Protein AF-A0AAN8FRF1-F1 (afdb_monomer_lite)

Organism: Trichostrongylus colubriformis (NCBI:txid6319)

Structure (mmCIF, N/CA/C/O backbone):
data_AF-A0AAN8FRF1-F1
#
_entry.id   AF-A0AAN8FRF1-F1
#
loop_
_atom_site.group_PDB
_atom_site.id
_atom_site.type_symbol
_atom_site.label_atom_id
_atom_site.label_alt_id
_atom_site.label_comp_id
_atom_site.label_asym_id
_atom_site.label_entity_id
_atom_site.label_seq_id
_atom_site.pdbx_PDB_ins_code
_atom_site.Cartn_x
_atom_site.Cartn_y
_atom_site.Cartn_z
_atom_site.occupancy
_atom_site.B_iso_or_equiv
_atom_site.auth_seq_id
_atom_site.auth_comp_id
_atom_site.auth_asym_id
_atom_site.auth_atom_id
_atom_site.pdbx_PDB_model_num
ATOM 1 N N . TYR A 1 1 ? -12.353 2.521 4.419 1.00 94.25 1 TYR A N 1
ATOM 2 C CA . TYR A 1 1 ? -10.973 3.051 4.493 1.00 94.25 1 TYR A CA 1
ATOM 3 C C . TYR A 1 1 ? -10.543 3.483 3.109 1.00 94.25 1 TYR A C 1
ATOM 5 O O . TYR A 1 1 ? -11.070 2.956 2.140 1.00 94.25 1 TYR A O 1
ATOM 13 N N . ASN A 1 2 ? -9.587 4.395 2.995 1.00 95.25 2 ASN A N 1
ATOM 14 C CA . ASN A 1 2 ? -8.923 4.677 1.727 1.00 95.25 2 ASN A CA 1
ATOM 15 C C . ASN A 1 2 ? -7.442 4.322 1.843 1.00 95.25 2 ASN A C 1
ATOM 17 O O . ASN A 1 2 ? -6.817 4.594 2.865 1.00 95.25 2 ASN A O 1
ATOM 21 N N . ILE A 1 3 ? -6.867 3.749 0.795 1.00 95.69 3 ILE A N 1
ATOM 22 C CA . ILE A 1 3 ? -5.431 3.499 0.707 1.00 95.69 3 ILE A CA 1
ATOM 23 C C . ILE A 1 3 ? -4.841 4.321 -0.430 1.00 95.69 3 ILE A C 1
ATOM 25 O O . ILE A 1 3 ? -5.403 4.386 -1.519 1.00 95.69 3 ILE A O 1
ATOM 29 N N . SER A 1 4 ? -3.719 4.976 -0.157 1.00 96.12 4 SER A N 1
ATOM 30 C CA . SER A 1 4 ? -2.951 5.766 -1.113 1.00 96.12 4 SER A CA 1
ATOM 31 C C . SER A 1 4 ? -1.556 5.168 -1.227 1.00 96.12 4 SER A C 1
ATOM 33 O O . SER A 1 4 ? -0.846 5.077 -0.228 1.00 96.12 4 SER A O 1
ATOM 35 N N . LEU A 1 5 ? -1.165 4.815 -2.447 1.00 95.88 5 LEU A N 1
ATOM 36 C CA . LEU A 1 5 ? 0.117 4.206 -2.789 1.00 95.88 5 LEU A CA 1
ATOM 37 C C . LEU A 1 5 ? 0.880 5.183 -3.675 1.00 95.88 5 LEU A C 1
ATOM 39 O O . LEU A 1 5 ? 0.439 5.460 -4.792 1.00 95.88 5 LEU A O 1
ATOM 43 N N . ALA A 1 6 ? 1.983 5.732 -3.175 1.00 96.25 6 ALA A N 1
ATOM 44 C CA . ALA A 1 6 ? 2.858 6.606 -3.948 1.00 96.25 6 ALA A CA 1
ATOM 45 C C . ALA A 1 6 ? 4.131 5.844 -4.317 1.00 96.25 6 ALA A C 1
ATOM 47 O O . ALA A 1 6 ? 4.943 5.517 -3.453 1.00 96.25 6 ALA A O 1
ATOM 48 N N . THR A 1 7 ? 4.285 5.528 -5.600 1.00 96.75 7 THR A N 1
ATOM 49 C CA . THR A 1 7 ? 5.429 4.754 -6.081 1.00 96.75 7 THR A CA 1
ATOM 50 C C . THR A 1 7 ? 6.658 5.647 -6.183 1.00 96.75 7 THR A C 1
ATOM 52 O O . THR A 1 7 ? 6.655 6.634 -6.920 1.00 96.75 7 THR A O 1
ATOM 55 N N . THR A 1 8 ? 7.732 5.270 -5.493 1.00 97.31 8 THR A N 1
ATOM 56 C CA . THR A 1 8 ? 9.021 5.978 -5.532 1.00 97.31 8 THR A CA 1
ATOM 57 C C . THR A 1 8 ? 10.025 5.312 -6.465 1.00 97.31 8 THR A C 1
ATOM 59 O O . THR A 1 8 ? 10.894 5.992 -6.992 1.00 97.31 8 THR A O 1
ATOM 62 N N . ALA A 1 9 ? 9.898 4.006 -6.708 1.00 97.19 9 ALA A N 1
ATOM 63 C CA . ALA A 1 9 ? 10.626 3.280 -7.745 1.00 97.19 9 ALA A CA 1
ATOM 64 C C . ALA A 1 9 ? 9.931 1.945 -8.038 1.00 97.19 9 ALA A C 1
ATOM 66 O O . ALA A 1 9 ? 9.257 1.382 -7.175 1.00 97.19 9 ALA A O 1
ATOM 67 N N . SER A 1 10 ? 10.110 1.406 -9.240 1.00 96.19 10 SER A N 1
ATOM 68 C CA . SER A 1 10 ? 9.494 0.136 -9.637 1.00 96.19 10 SER A CA 1
ATOM 69 C C . SER A 1 10 ? 10.238 -0.523 -10.790 1.00 96.19 10 SER A C 1
ATOM 71 O O . SER A 1 10 ? 10.706 0.174 -11.694 1.00 96.19 10 SER A O 1
ATOM 73 N N . THR A 1 11 ? 10.242 -1.853 -10.834 1.00 96.00 11 THR A N 1
ATOM 74 C CA . THR A 1 11 ? 10.698 -2.625 -11.999 1.00 96.00 11 THR A CA 1
ATOM 75 C C . THR A 1 11 ? 9.673 -3.682 -12.411 1.00 96.00 11 THR A C 1
ATOM 77 O O . THR A 1 11 ? 8.967 -4.257 -11.581 1.00 96.00 11 THR A O 1
ATOM 80 N N . GLY A 1 12 ? 9.618 -3.975 -13.713 1.00 92.50 12 GLY A N 1
ATOM 81 C CA . GLY A 1 12 ? 8.739 -4.998 -14.289 1.00 92.50 12 GLY A CA 1
ATOM 82 C C . GLY A 1 12 ? 7.244 -4.670 -14.202 1.00 92.50 12 GLY A C 1
ATOM 83 O O . GLY A 1 12 ? 6.855 -3.530 -13.957 1.00 92.50 12 GLY A O 1
ATOM 84 N N . THR A 1 13 ? 6.407 -5.684 -14.431 1.00 91.38 13 THR A N 1
ATOM 85 C CA . THR A 1 13 ? 4.944 -5.584 -14.332 1.00 91.38 13 THR A CA 1
ATOM 86 C C . THR A 1 13 ? 4.456 -6.504 -13.223 1.00 91.38 13 THR A C 1
ATOM 88 O O . THR A 1 13 ? 4.719 -7.704 -13.241 1.00 91.38 13 THR A O 1
ATOM 91 N N . PHE A 1 14 ? 3.727 -5.948 -12.261 1.00 94.31 14 PHE A N 1
ATOM 92 C CA . PHE A 1 14 ? 3.234 -6.692 -11.108 1.00 94.31 14 PHE A CA 1
ATOM 93 C C . PHE A 1 14 ? 1.874 -6.171 -10.644 1.00 94.31 14 PHE A C 1
ATOM 95 O O . PHE A 1 14 ? 1.422 -5.088 -11.016 1.00 94.31 14 PHE A O 1
ATOM 102 N N . ARG A 1 15 ? 1.228 -6.965 -9.796 1.00 94.12 15 ARG A N 1
ATOM 103 C CA . ARG A 1 15 ? 0.038 -6.609 -9.028 1.00 94.12 15 ARG A CA 1
ATOM 104 C C . ARG A 1 15 ? 0.429 -6.447 -7.570 1.00 94.12 15 ARG A C 1
ATOM 106 O O . ARG A 1 15 ? 1.163 -7.282 -7.047 1.00 94.12 15 ARG A O 1
ATOM 113 N N . ALA A 1 16 ? -0.087 -5.414 -6.915 1.00 94.62 16 ALA A N 1
ATOM 114 C CA . ALA A 1 16 ? 0.052 -5.256 -5.477 1.00 94.62 16 ALA A CA 1
ATOM 115 C C . ALA A 1 16 ? -1.125 -5.933 -4.766 1.00 94.62 16 ALA A C 1
ATOM 117 O O . ALA A 1 16 ? -2.293 -5.727 -5.110 1.00 94.62 16 ALA A O 1
ATOM 118 N N . LEU A 1 17 ? -0.807 -6.749 -3.770 1.00 95.19 17 LEU A N 1
ATOM 119 C CA . LEU A 1 17 ? -1.752 -7.302 -2.819 1.00 95.19 17 LEU A CA 1
ATOM 120 C C . LEU A 1 17 ? -1.487 -6.653 -1.472 1.00 95.19 17 LEU A C 1
ATOM 122 O O . LEU A 1 17 ? -0.334 -6.560 -1.047 1.00 95.19 17 LEU A O 1
ATOM 126 N N . ILE A 1 18 ? -2.549 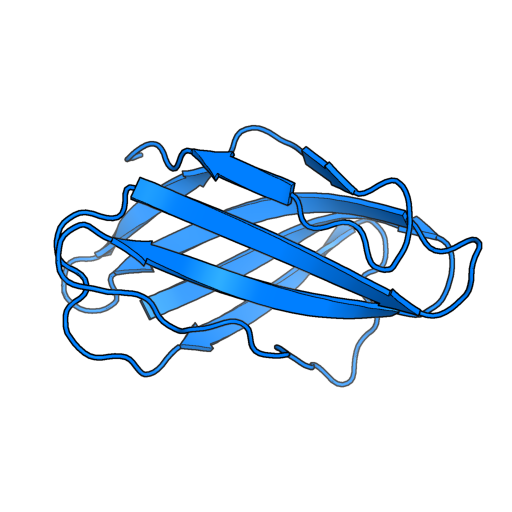-6.184 -0.829 1.00 96.25 18 ILE A N 1
ATOM 127 C CA . ILE A 1 18 ? -2.446 -5.430 0.412 1.00 96.25 18 ILE A CA 1
ATOM 128 C C . ILE A 1 18 ? -3.488 -5.935 1.406 1.00 96.25 18 ILE A C 1
ATOM 130 O O . ILE A 1 18 ? -4.613 -6.267 1.025 1.00 96.25 18 ILE A O 1
ATOM 134 N N . ASN A 1 19 ? -3.097 -5.978 2.675 1.00 97.62 19 ASN A N 1
ATOM 135 C CA . ASN A 1 19 ? -3.964 -6.216 3.818 1.00 97.62 19 ASN A CA 1
ATOM 136 C C . ASN A 1 19 ? -3.752 -5.107 4.859 1.00 97.62 19 ASN A C 1
ATOM 138 O O . ASN A 1 19 ? -2.615 -4.826 5.231 1.00 97.62 19 ASN A O 1
ATOM 142 N N . ILE A 1 20 ? -4.830 -4.487 5.329 1.00 97.94 20 ILE A N 1
ATOM 143 C CA . ILE A 1 20 ? -4.815 -3.515 6.424 1.00 97.94 20 ILE A CA 1
ATOM 144 C C . ILE A 1 20 ? -5.227 -4.250 7.698 1.00 97.94 20 ILE A C 1
ATOM 146 O O . ILE A 1 20 ? -6.273 -4.899 7.718 1.00 97.94 20 ILE A O 1
ATOM 150 N N . ILE A 1 21 ? -4.417 -4.131 8.748 1.00 98.25 21 ILE A N 1
ATOM 151 C CA . ILE A 1 21 ? -4.608 -4.817 10.026 1.00 98.25 21 ILE A CA 1
ATOM 152 C C . ILE A 1 21 ? -4.889 -3.777 11.108 1.00 98.25 21 ILE A C 1
ATOM 154 O O . ILE A 1 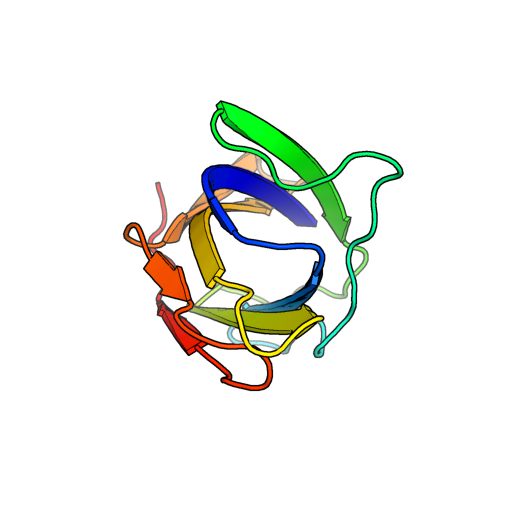21 ? -4.123 -2.824 11.281 1.00 98.25 21 ILE A O 1
ATOM 158 N N . GLY A 1 22 ? -5.966 -3.981 11.859 1.00 97.88 22 GLY A N 1
ATOM 159 C CA . GLY A 1 22 ? -6.270 -3.239 13.075 1.00 97.88 22 GLY A CA 1
ATOM 160 C C . GLY A 1 22 ? -6.542 -4.159 14.264 1.00 97.88 22 GLY A C 1
ATOM 161 O O . GLY A 1 22 ? -6.513 -5.384 14.154 1.00 97.88 22 GLY A O 1
ATOM 162 N N . GLU A 1 23 ? -6.785 -3.558 15.424 1.00 97.69 23 GLU A N 1
ATOM 163 C CA . GLU A 1 23 ? -7.030 -4.266 16.690 1.00 97.69 23 GLU A CA 1
ATOM 164 C C . GLU A 1 23 ? -8.257 -5.189 16.671 1.00 97.69 23 GLU A C 1
AT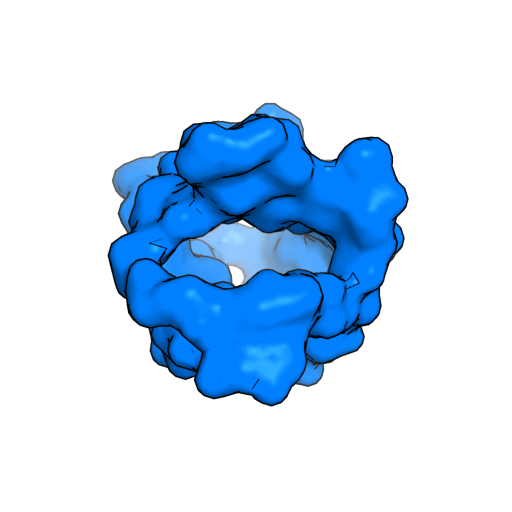OM 166 O O . GLU A 1 23 ? -8.279 -6.192 17.384 1.00 97.69 23 GLU A O 1
ATOM 171 N N . GLU A 1 24 ? -9.272 -4.864 15.868 1.00 97.56 24 GLU A N 1
ATOM 172 C CA . GLU A 1 24 ? -10.550 -5.589 15.821 1.00 97.56 24 GLU A CA 1
ATOM 173 C C . GLU A 1 24 ? -10.692 -6.488 14.579 1.00 97.56 24 GLU A C 1
ATOM 175 O O . GLU A 1 24 ? -11.702 -7.177 14.428 1.00 97.56 24 GLU A O 1
ATOM 180 N N . GLY A 1 25 ? -9.688 -6.528 13.695 1.00 97.12 25 GLY A N 1
ATOM 181 C CA . GLY A 1 25 ? -9.699 -7.393 12.517 1.00 97.12 25 GLY A CA 1
ATOM 182 C C . GLY A 1 25 ? -8.778 -6.933 11.392 1.00 97.12 25 GLY A C 1
ATOM 183 O O . GLY A 1 25 ? -7.950 -6.038 11.554 1.00 97.12 25 GLY A O 1
ATOM 184 N N . ASP A 1 26 ? -8.946 -7.540 10.218 1.00 97.62 26 ASP A N 1
ATOM 185 C CA . ASP A 1 26 ? -8.197 -7.187 9.018 1.00 97.62 26 ASP A CA 1
ATOM 186 C C . ASP A 1 26 ? -9.074 -7.153 7.762 1.00 97.62 26 ASP A C 1
ATOM 188 O O . ASP A 1 26 ? -10.218 -7.615 7.738 1.00 97.62 26 ASP A O 1
ATOM 192 N N . THR A 1 27 ? -8.528 -6.579 6.693 1.00 96.62 27 THR A N 1
ATOM 193 C CA . THR A 1 27 ? -9.177 -6.577 5.377 1.00 96.62 27 THR A CA 1
ATOM 194 C C . THR A 1 27 ? -8.898 -7.844 4.584 1.00 96.62 27 THR A C 1
ATOM 196 O O . THR A 1 27 ? -9.372 -7.956 3.462 1.00 96.62 27 THR A O 1
ATOM 199 N N . SER A 1 28 ? -8.110 -8.778 5.101 1.00 95.69 28 SER A N 1
ATOM 200 C CA . SER A 1 28 ? -7.478 -9.882 4.382 1.00 95.69 28 SER A CA 1
ATOM 201 C C . SER A 1 28 ? -6.653 -9.448 3.157 1.00 95.69 28 SER A C 1
ATOM 203 O O . SER A 1 28 ? -6.795 -8.357 2.604 1.00 95.69 28 SER A O 1
ATOM 205 N N . MET A 1 29 ? -5.761 -10.327 2.702 1.00 95.62 29 MET A N 1
ATOM 206 C CA . MET A 1 29 ? -4.913 -10.061 1.538 1.00 95.62 29 MET A CA 1
ATOM 207 C C . MET A 1 29 ? -5.745 -9.998 0.254 1.00 95.62 29 MET A C 1
ATOM 209 O O . MET A 1 29 ? -6.358 -10.992 -0.139 1.00 95.62 29 MET A O 1
ATOM 213 N N . ARG A 1 30 ? -5.739 -8.851 -0.429 1.00 93.81 30 ARG A N 1
ATOM 214 C CA . ARG A 1 30 ? -6.476 -8.666 -1.687 1.00 93.81 30 ARG A CA 1
ATOM 215 C C . ARG A 1 30 ? -5.736 -7.775 -2.668 1.00 93.81 30 ARG A C 1
ATOM 217 O O . ARG A 1 30 ? -4.935 -6.933 -2.277 1.00 93.81 30 ARG A O 1
ATOM 224 N N . THR A 1 31 ? -6.009 -7.972 -3.952 1.00 91.56 31 THR A N 1
ATOM 225 C CA . THR A 1 31 ? -5.438 -7.154 -5.022 1.00 91.56 31 THR A CA 1
ATOM 226 C C . THR A 1 31 ? -6.196 -5.844 -5.156 1.00 91.56 31 THR A C 1
ATOM 228 O O . THR A 1 31 ? -7.422 -5.846 -5.256 1.00 91.56 31 THR A O 1
ATOM 231 N N . TYR A 1 32 ? -5.454 -4.748 -5.243 1.00 82.19 32 TYR A N 1
ATOM 232 C CA . TYR A 1 32 ? -5.986 -3.454 -5.646 1.00 82.19 32 TYR A CA 1
ATOM 233 C C . TYR A 1 32 ? -5.443 -3.167 -7.036 1.00 82.19 32 TYR A C 1
ATOM 235 O O . TYR A 1 32 ? -4.246 -2.971 -7.198 1.00 82.19 32 TYR A O 1
ATOM 243 N N . ALA A 1 33 ? -6.295 -3.257 -8.053 1.00 75.31 33 ALA A N 1
ATOM 244 C CA . ALA A 1 33 ? -5.887 -3.075 -9.438 1.00 75.31 33 ALA A CA 1
ATOM 245 C C . ALA A 1 33 ? -6.440 -1.757 -9.975 1.00 75.31 33 ALA A C 1
ATOM 247 O O . ALA A 1 33 ? -7.624 -1.462 -9.833 1.00 75.31 33 ALA A O 1
ATOM 248 N N . ASP A 1 34 ? -5.567 -1.003 -10.624 1.00 75.12 34 ASP A N 1
ATOM 249 C CA . ASP A 1 34 ? -5.910 0.092 -11.519 1.00 75.12 34 ASP A CA 1
ATOM 250 C C . ASP A 1 34 ? -5.498 -0.329 -12.943 1.00 75.12 34 ASP A C 1
ATOM 252 O O . ASP A 1 34 ? -4.688 -1.241 -13.124 1.00 75.12 34 ASP A O 1
ATOM 256 N N . ASN A 1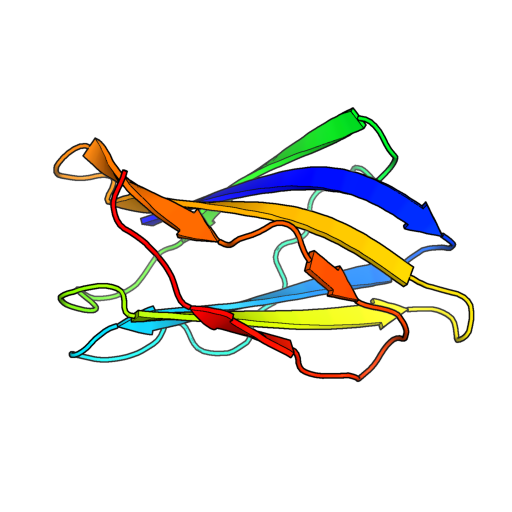 35 ? -6.037 0.325 -13.969 1.00 80.38 35 ASN A N 1
ATOM 257 C CA . ASN A 1 35 ? -5.625 0.121 -15.361 1.00 80.38 35 ASN A CA 1
ATOM 258 C C . ASN A 1 35 ? -4.242 0.726 -15.663 1.00 80.38 35 ASN A C 1
ATOM 260 O O . ASN A 1 35 ? -3.742 0.591 -16.780 1.00 80.38 35 ASN A O 1
ATOM 264 N N . SER A 1 36 ? -3.635 1.400 -14.684 1.00 88.19 36 SER A N 1
ATOM 265 C CA . SER A 1 36 ? -2.332 2.046 -14.798 1.00 88.19 36 SER A CA 1
ATOM 266 C C . SER A 1 36 ? -1.265 1.283 -14.002 1.00 88.19 36 SER A C 1
ATOM 268 O O . SER A 1 36 ? -1.544 0.835 -12.889 1.00 88.19 36 SER A O 1
ATOM 270 N N . PRO A 1 37 ? -0.039 1.140 -14.535 1.00 91.62 37 PRO A N 1
ATOM 271 C CA . PRO A 1 37 ? 1.064 0.493 -13.829 1.00 91.62 37 PRO A CA 1
ATOM 272 C C . PRO A 1 37 ? 1.606 1.361 -12.684 1.00 91.62 37 PRO A C 1
ATOM 274 O O . PRO A 1 37 ? 1.585 2.590 -12.764 1.00 91.62 37 PRO A O 1
ATOM 277 N N . TYR A 1 38 ? 2.189 0.711 -11.674 1.00 94.19 38 TYR A N 1
ATOM 278 C CA . TYR A 1 38 ? 2.902 1.354 -10.565 1.00 94.19 38 TYR A CA 1
ATOM 279 C C . TYR A 1 38 ? 4.274 1.869 -11.007 1.00 94.19 38 TYR A C 1
ATOM 281 O O . TYR A 1 38 ? 5.289 1.301 -10.632 1.00 94.19 38 TYR A O 1
ATOM 289 N N . VAL A 1 39 ? 4.320 2.907 -11.839 1.00 94.94 39 VAL A N 1
ATOM 290 C CA . VAL A 1 39 ? 5.581 3.528 -12.289 1.00 94.94 39 VAL A CA 1
ATOM 291 C C . VAL A 1 39 ? 6.079 4.573 -11.292 1.00 94.94 39 VAL A C 1
ATOM 293 O O . VAL A 1 39 ? 5.285 5.138 -10.543 1.00 94.94 39 VAL A O 1
ATOM 296 N N . GLU A 1 40 ? 7.376 4.872 -11.283 1.00 96.75 40 GLU A N 1
ATOM 297 C CA . GLU A 1 40 ? 7.944 5.953 -10.465 1.00 96.75 40 GLU A CA 1
ATOM 298 C C . GLU A 1 40 ? 7.168 7.275 -10.630 1.00 96.75 40 GLU A C 1
ATOM 300 O O . GLU A 1 40 ? 6.863 7.707 -11.743 1.00 96.75 40 GLU A O 1
ATOM 305 N N . GLY A 1 41 ? 6.805 7.897 -9.504 1.00 95.31 41 GLY A N 1
ATOM 306 C CA . GLY A 1 41 ? 6.016 9.129 -9.451 1.00 95.31 41 GLY A CA 1
ATOM 307 C C . GLY A 1 41 ? 4.501 8.935 -9.585 1.00 95.31 41 GLY A C 1
ATOM 308 O O . GLY A 1 41 ? 3.752 9.898 -9.414 1.00 95.31 41 GLY A O 1
ATOM 309 N N . SER A 1 42 ? 4.025 7.716 -9.863 1.00 95.56 42 SER A N 1
ATOM 310 C CA . SER A 1 42 ? 2.589 7.416 -9.878 1.00 95.56 42 SER A CA 1
ATOM 311 C C . SER A 1 42 ? 1.990 7.425 -8.473 1.00 95.56 42 SER A C 1
ATOM 313 O O . SER A 1 42 ? 2.640 7.087 -7.478 1.00 95.56 42 SER A O 1
ATOM 315 N N . LYS A 1 43 ? 0.706 7.784 -8.405 1.00 96.00 43 LYS A N 1
ATOM 316 C CA . LYS A 1 43 ? -0.100 7.687 -7.193 1.00 96.00 43 LYS A CA 1
ATOM 317 C C . LYS A 1 43 ? -1.405 6.972 -7.505 1.00 96.00 43 LYS A C 1
ATOM 319 O O . LYS A 1 43 ? -2.159 7.428 -8.361 1.00 96.00 43 LYS A O 1
ATOM 324 N N . HIS A 1 44 ? -1.694 5.919 -6.754 1.00 96.31 44 HIS A N 1
ATOM 325 C CA . HIS A 1 44 ? -2.952 5.187 -6.846 1.00 96.31 44 HIS A CA 1
ATOM 326 C C . HIS A 1 44 ? -3.724 5.326 -5.542 1.00 96.31 44 HIS A C 1
ATOM 328 O O . HIS A 1 44 ? -3.137 5.250 -4.463 1.00 96.31 44 HIS A O 1
ATOM 334 N N . ASN A 1 45 ? -5.034 5.539 -5.643 1.00 95.56 45 ASN A N 1
ATOM 335 C CA . ASN A 1 45 ? -5.918 5.616 -4.488 1.00 95.56 45 ASN A CA 1
ATOM 336 C C . ASN A 1 45 ? -7.030 4.589 -4.660 1.00 95.56 45 ASN A C 1
ATOM 338 O O . ASN A 1 45 ? -7.617 4.505 -5.737 1.00 95.56 45 ASN A O 1
ATOM 342 N N . PHE A 1 46 ? -7.317 3.839 -3.605 1.00 94.81 46 PHE A N 1
ATOM 343 C CA . PHE A 1 46 ? -8.358 2.822 -3.612 1.00 94.81 46 PHE A CA 1
ATOM 344 C C . PHE A 1 46 ? -9.249 2.978 -2.391 1.00 94.81 46 PHE A C 1
ATOM 346 O O . PHE A 1 46 ? -8.761 3.216 -1.283 1.00 94.81 46 PHE A O 1
ATOM 353 N N . ASP A 1 47 ? -10.545 2.794 -2.603 1.00 93.56 47 ASP A N 1
ATOM 354 C CA . ASP A 1 47 ? -11.502 2.633 -1.522 1.00 93.56 47 ASP A CA 1
ATOM 355 C C . ASP A 1 47 ? -11.510 1.172 -1.068 1.00 93.56 47 ASP A C 1
ATOM 357 O O . ASP A 1 47 ? -11.439 0.237 -1.871 1.00 93.56 47 ASP A O 1
ATOM 361 N N . VAL A 1 48 ? -11.546 0.983 0.246 1.00 92.75 48 VAL A N 1
ATOM 362 C CA . VAL A 1 48 ? -11.499 -0.319 0.904 1.00 92.75 48 VAL A CA 1
ATOM 363 C C . VAL A 1 48 ? -12.713 -0.448 1.807 1.00 92.75 48 VAL A C 1
ATOM 365 O O . VAL A 1 48 ? -12.778 0.166 2.881 1.00 92.75 48 VAL A O 1
ATOM 368 N N . ASP A 1 49 ? -13.650 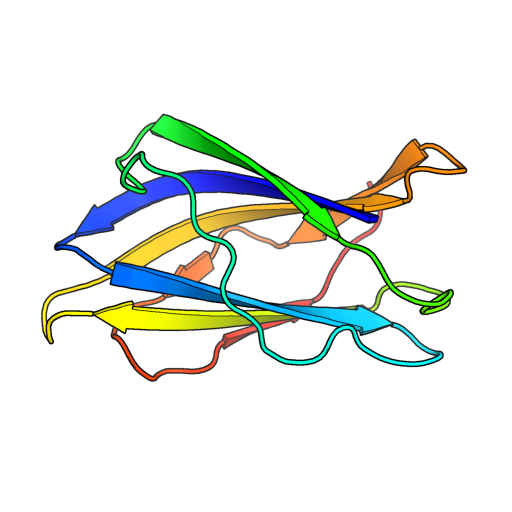-1.280 1.369 1.00 90.62 49 ASP A N 1
ATOM 369 C CA . ASP A 1 49 ? -14.815 -1.667 2.153 1.00 90.62 49 ASP A CA 1
ATOM 370 C C . ASP A 1 49 ? -14.420 -2.740 3.168 1.00 90.62 49 ASP A C 1
ATOM 372 O O . ASP A 1 49 ? -13.992 -3.842 2.814 1.00 90.62 49 ASP A O 1
ATOM 376 N N . ALA A 1 50 ? -14.563 -2.410 4.447 1.00 91.00 50 ALA A N 1
ATOM 377 C CA . ALA A 1 50 ? -14.309 -3.312 5.557 1.00 91.00 50 ALA A CA 1
ATOM 378 C C . ALA A 1 50 ? -15.195 -2.939 6.748 1.00 91.00 50 ALA A C 1
ATOM 380 O O . ALA A 1 50 ? -15.688 -1.813 6.842 1.00 91.00 50 ALA A O 1
ATOM 381 N N . VAL A 1 51 ? -15.377 -3.888 7.666 1.00 91.25 51 VAL A N 1
ATOM 382 C CA . VAL A 1 51 ? -15.909 -3.583 9.001 1.00 91.25 51 VAL A CA 1
ATOM 383 C C . VAL A 1 51 ? -14.953 -2.643 9.744 1.00 91.25 51 VAL A C 1
ATOM 385 O O . VAL A 1 51 ? -13.814 -2.450 9.318 1.00 91.25 51 VAL A O 1
ATOM 388 N N . ASN A 1 52 ? -15.401 -2.059 10.856 1.00 94.75 52 ASN A N 1
ATOM 389 C CA . ASN A 1 52 ? -14.502 -1.302 11.721 1.00 94.75 52 ASN A CA 1
ATOM 390 C C . ASN A 1 52 ? -13.370 -2.221 12.215 1.00 94.75 52 ASN A C 1
ATOM 392 O O . ASN A 1 52 ? -13.635 -3.237 12.849 1.00 94.75 52 ASN A O 1
ATOM 396 N N . LEU A 1 53 ? -12.130 -1.868 11.883 1.00 96.88 53 LEU A N 1
ATOM 397 C CA . LEU A 1 53 ? -10.917 -2.602 12.247 1.00 96.88 53 LEU A CA 1
ATOM 398 C C . LEU A 1 53 ? -10.329 -2.132 13.589 1.00 96.88 53 LEU A C 1
ATOM 400 O O . LEU A 1 53 ? -9.289 -2.635 14.002 1.00 96.88 53 LEU A O 1
ATOM 404 N N . GLY A 1 54 ? -10.951 -1.162 14.266 1.00 95.75 54 GLY A N 1
ATOM 405 C CA . GLY A 1 54 ? -10.393 -0.520 15.455 1.00 95.75 54 GLY A CA 1
ATOM 406 C C . GLY A 1 54 ? -9.174 0.347 15.124 1.00 95.75 54 GLY A C 1
ATOM 407 O O . GLY A 1 54 ? -9.064 0.906 14.026 1.00 95.75 54 GLY A O 1
ATOM 408 N N . THR A 1 55 ? -8.245 0.471 16.076 1.00 95.69 55 THR A N 1
ATOM 409 C CA . THR A 1 55 ? -6.974 1.176 15.856 1.00 95.69 55 THR A CA 1
ATOM 410 C C . THR A 1 55 ? -6.140 0.418 14.827 1.00 95.69 55 THR A C 1
ATOM 412 O O . THR A 1 55 ? -5.869 -0.769 15.006 1.00 95.69 55 THR A O 1
ATOM 415 N N . LEU A 1 56 ? -5.711 1.092 13.757 1.00 97.56 56 LEU A N 1
ATOM 416 C CA . LEU A 1 56 ? -4.861 0.469 12.742 1.00 97.56 56 LEU A CA 1
ATOM 417 C C . LEU A 1 56 ? -3.442 0.246 13.280 1.00 97.56 56 LEU A C 1
ATOM 419 O O . LEU A 1 56 ? -2.862 1.145 13.889 1.00 97.56 56 LEU A O 1
ATOM 423 N N . GLN A 1 57 ? -2.889 -0.942 13.031 1.00 97.94 57 GLN A N 1
ATOM 424 C CA . GLN A 1 57 ? -1.598 -1.384 13.567 1.00 97.94 57 GLN A CA 1
ATOM 425 C C . GLN A 1 57 ? -0.553 -1.584 12.474 1.00 97.94 57 GLN A C 1
ATOM 427 O O . GLN A 1 57 ? 0.566 -1.090 12.593 1.00 97.94 57 GLN A O 1
ATOM 432 N N . ASP A 1 58 ? -0.916 -2.279 11.397 1.00 98.38 58 ASP A N 1
ATOM 433 C CA . ASP A 1 58 ? 0.018 -2.667 10.345 1.00 98.38 58 ASP A CA 1
ATOM 434 C C . ASP A 1 58 ? -0.642 -2.659 8.964 1.00 98.38 58 ASP A C 1
ATOM 436 O O . ASP A 1 58 ? -1.861 -2.775 8.817 1.00 98.38 58 ASP A O 1
ATOM 440 N N . VAL A 1 59 ? 0.200 -2.602 7.937 1.00 97.81 59 VAL A N 1
ATOM 441 C CA . VAL A 1 59 ? -0.145 -3.002 6.575 1.00 97.81 59 VAL A CA 1
ATOM 442 C C . VAL A 1 59 ? 0.773 -4.137 6.157 1.00 97.81 59 VAL A C 1
ATOM 444 O O . VAL A 1 59 ? 1.991 -4.055 6.306 1.00 97.81 59 VAL A O 1
ATOM 447 N N . GLU A 1 60 ? 0.197 -5.189 5.596 1.00 97.69 60 GLU A N 1
ATOM 448 C CA . GLU A 1 60 ? 0.953 -6.206 4.881 1.00 97.69 60 GLU A CA 1
ATOM 449 C C . GLU A 1 60 ? 0.858 -5.969 3.378 1.00 97.69 60 GLU A C 1
ATOM 451 O O . GLU A 1 60 ? -0.221 -5.704 2.849 1.00 97.69 60 GLU A O 1
ATOM 456 N N . VAL A 1 61 ? 1.986 -6.099 2.686 1.00 96.38 61 VAL A N 1
ATOM 457 C CA . VAL A 1 61 ? 2.087 -5.930 1.238 1.00 96.38 61 VAL A CA 1
ATOM 458 C C . VAL A 1 61 ? 2.833 -7.103 0.630 1.00 96.38 61 VAL A C 1
ATOM 460 O O . VAL A 1 61 ? 3.844 -7.564 1.159 1.00 96.38 61 VAL A O 1
ATOM 463 N N . LYS A 1 62 ? 2.345 -7.566 -0.516 1.00 95.81 62 LYS A N 1
ATOM 464 C CA . LYS A 1 62 ? 3.013 -8.529 -1.389 1.00 95.81 62 LYS A CA 1
ATOM 465 C C . LYS A 1 62 ? 2.843 -8.073 -2.832 1.00 95.81 62 LYS A C 1
ATOM 467 O O . LYS A 1 62 ? 1.762 -7.620 -3.199 1.00 95.81 62 LYS A O 1
ATOM 472 N N . ILE A 1 63 ? 3.865 -8.238 -3.665 1.00 95.62 63 ILE A N 1
ATOM 473 C CA . ILE A 1 63 ? 3.714 -8.084 -5.118 1.00 95.62 63 ILE A CA 1
ATOM 474 C C . ILE A 1 63 ? 3.702 -9.452 -5.804 1.00 95.62 63 ILE A C 1
ATOM 476 O O . ILE A 1 63 ? 4.377 -10.383 -5.367 1.00 95.62 63 ILE A O 1
ATOM 480 N N . GLU A 1 64 ? 2.927 -9.583 -6.874 1.00 94.81 64 GLU A N 1
ATOM 481 C CA . GLU A 1 64 ? 2.907 -10.757 -7.753 1.00 94.81 64 GLU A CA 1
ATOM 482 C C . GLU A 1 64 ? 3.159 -10.310 -9.193 1.00 94.81 64 GLU A C 1
ATOM 484 O O . GLU A 1 64 ? 2.426 -9.474 -9.719 1.00 94.81 64 GLU A O 1
ATOM 489 N N . GLY A 1 65 ? 4.198 -10.846 -9.827 1.00 93.12 65 GLY A N 1
ATOM 490 C CA . GLY A 1 65 ? 4.660 -10.432 -11.150 1.00 93.12 65 GLY A CA 1
ATOM 491 C C . GLY A 1 65 ? 5.875 -11.241 -11.595 1.00 93.12 65 GLY A C 1
ATOM 492 O O . GLY A 1 65 ? 6.142 -12.309 -11.040 1.00 93.12 65 GLY A O 1
ATOM 493 N N . ASP A 1 66 ? 6.603 -10.721 -12.579 1.00 92.69 66 ASP A N 1
ATOM 494 C CA . ASP A 1 66 ? 7.820 -11.349 -13.104 1.00 92.69 66 ASP A CA 1
ATOM 495 C C . ASP A 1 66 ? 8.936 -11.396 -12.050 1.00 92.69 66 ASP A C 1
ATOM 497 O O . ASP A 1 66 ? 9.021 -10.512 -11.204 1.00 92.69 66 ASP A O 1
ATOM 501 N N . GLU A 1 67 ? 9.851 -12.370 -12.126 1.00 92.69 67 GLU A N 1
ATOM 502 C CA . GLU A 1 67 ? 10.933 -12.556 -11.135 1.00 92.69 67 GLU A CA 1
ATOM 503 C C . GLU A 1 67 ? 11.785 -11.297 -10.888 1.00 92.69 67 GLU A C 1
ATOM 505 O O . GLU A 1 67 ? 12.305 -11.104 -9.793 1.00 92.69 67 GLU A O 1
ATOM 510 N N . SER A 1 68 ? 11.909 -10.418 -11.888 1.00 93.88 68 SER A N 1
ATOM 511 C CA . SER A 1 68 ? 12.651 -9.155 -11.802 1.00 93.88 68 SER A CA 1
ATOM 512 C C . SER A 1 68 ? 11.830 -7.968 -11.279 1.00 93.88 68 SER A C 1
ATOM 514 O O . SER A 1 68 ? 12.300 -6.826 -11.339 1.00 93.88 68 SER A O 1
ATOM 516 N N . SER A 1 69 ? 10.586 -8.187 -10.848 1.00 96.19 69 SER A N 1
ATOM 517 C CA . SER A 1 69 ? 9.730 -7.121 -10.338 1.00 96.19 69 SER A CA 1
ATOM 518 C C . SER A 1 69 ? 10.083 -6.726 -8.913 1.00 96.19 69 SER A C 1
ATOM 520 O O . SER A 1 69 ? 10.244 -7.561 -8.031 1.00 96.19 69 SER A O 1
ATOM 522 N N . SER A 1 70 ? 10.155 -5.421 -8.692 1.00 96.75 70 SER A N 1
ATOM 523 C CA . SER A 1 70 ? 10.398 -4.817 -7.387 1.00 96.75 70 SER A CA 1
ATOM 524 C C . SER A 1 70 ? 9.596 -3.532 -7.266 1.00 96.75 70 SER A C 1
ATOM 526 O O . SER A 1 70 ? 9.219 -2.928 -8.279 1.00 96.75 70 SER A O 1
ATOM 528 N N . TRP A 1 71 ? 9.321 -3.118 -6.033 1.00 96.81 71 TRP A N 1
ATOM 529 C CA . TRP A 1 71 ? 8.514 -1.933 -5.787 1.00 96.81 71 TRP A CA 1
ATOM 530 C C . TRP A 1 71 ? 8.936 -1.200 -4.521 1.00 96.81 71 TRP A C 1
ATOM 532 O O . TRP A 1 71 ? 8.911 -1.767 -3.431 1.00 96.81 71 TRP A O 1
ATOM 542 N N . SER A 1 72 ? 9.274 0.076 -4.672 1.00 97.06 72 SER A N 1
ATOM 543 C CA . SER A 1 72 ? 9.443 1.012 -3.568 1.00 97.06 72 SER A CA 1
ATOM 544 C C . SER A 1 72 ? 8.239 1.942 -3.503 1.00 97.06 72 SER A C 1
ATOM 546 O O . SER A 1 72 ? 7.860 2.554 -4.509 1.00 97.06 72 SER A O 1
ATOM 548 N N . VAL A 1 73 ? 7.625 2.040 -2.326 1.00 96.31 73 VAL A N 1
ATOM 549 C CA . VAL A 1 73 ? 6.332 2.708 -2.154 1.00 96.31 73 VAL A CA 1
ATOM 550 C C . VAL A 1 73 ? 6.201 3.365 -0.785 1.00 96.31 73 VAL A C 1
ATOM 552 O O . VAL A 1 73 ? 6.640 2.815 0.224 1.00 96.31 73 VAL A O 1
ATOM 555 N N . ASP A 1 74 ? 5.532 4.516 -0.768 1.00 96.19 74 ASP A N 1
ATOM 556 C CA . ASP A 1 74 ? 4.983 5.124 0.441 1.00 96.19 74 ASP A CA 1
ATOM 557 C C . ASP A 1 74 ? 3.488 4.806 0.547 1.00 96.19 74 ASP A C 1
ATOM 559 O O . ASP A 1 74 ? 2.722 5.009 -0.406 1.00 96.19 74 ASP A O 1
ATOM 563 N N . ILE A 1 75 ? 3.064 4.314 1.713 1.00 96.75 75 ILE A N 1
ATOM 564 C CA . ILE A 1 75 ? 1.695 3.848 1.944 1.00 96.75 75 ILE A CA 1
ATOM 565 C C . ILE A 1 75 ? 1.027 4.722 2.998 1.00 96.75 75 ILE A C 1
ATOM 567 O O . ILE A 1 75 ? 1.518 4.863 4.119 1.00 96.75 75 ILE A O 1
ATOM 571 N N . THR A 1 76 ? -0.142 5.249 2.641 1.00 97.56 76 THR A N 1
ATOM 572 C CA . THR A 1 76 ? -1.029 5.966 3.559 1.00 97.56 76 THR A CA 1
ATOM 573 C C . THR A 1 76 ? -2.375 5.260 3.626 1.00 97.56 76 THR A C 1
ATOM 575 O O . THR A 1 76 ? -2.986 5.001 2.588 1.00 97.56 76 THR A O 1
ATOM 578 N N . VAL A 1 77 ? -2.871 5.015 4.837 1.00 97.50 77 VAL A N 1
ATOM 579 C CA . VAL A 1 77 ? -4.217 4.490 5.092 1.00 97.50 77 VAL A CA 1
ATOM 580 C C . VAL A 1 77 ? -5.042 5.550 5.811 1.00 97.50 77 VAL A C 1
ATOM 582 O O . VAL A 1 77 ? -4.653 6.033 6.870 1.00 97.50 77 VAL A O 1
ATOM 585 N N . GLY A 1 78 ? -6.177 5.927 5.234 1.00 96.75 78 GLY A N 1
ATOM 586 C CA . GLY A 1 78 ? -7.126 6.867 5.817 1.00 96.75 78 GLY A CA 1
ATOM 587 C C . GLY A 1 78 ? -8.403 6.189 6.309 1.00 96.75 78 GLY A C 1
ATOM 588 O O . GLY A 1 78 ? -8.919 5.248 5.696 1.00 96.75 78 GLY A O 1
ATOM 589 N N . ILE A 1 79 ? -8.928 6.698 7.420 1.00 95.06 79 ILE A N 1
ATOM 590 C CA . ILE A 1 79 ? -10.262 6.389 7.927 1.00 95.06 79 ILE A CA 1
ATOM 591 C C . ILE A 1 79 ? -11.219 7.442 7.366 1.00 95.06 79 ILE A C 1
ATOM 593 O O . ILE A 1 79 ? -11.175 8.611 7.745 1.00 95.06 79 ILE A O 1
ATOM 597 N N . THR A 1 80 ? -12.087 7.022 6.448 1.00 89.88 80 THR A N 1
ATOM 598 C CA . THR A 1 80 ? -12.968 7.917 5.683 1.00 89.88 80 THR A CA 1
ATOM 599 C C . THR A 1 80 ? -13.920 8.721 6.578 1.00 89.88 80 THR A C 1
ATOM 601 O O . THR A 1 80 ? -14.162 9.894 6.307 1.00 89.88 80 THR A O 1
ATOM 604 N N . ASP A 1 81 ? -14.403 8.126 7.671 1.00 86.81 81 ASP A N 1
ATOM 605 C CA . ASP A 1 81 ? -15.445 8.720 8.519 1.00 86.81 81 ASP A CA 1
ATOM 606 C C . ASP A 1 81 ? -14.949 9.878 9.394 1.00 86.81 81 ASP A C 1
ATOM 608 O O . ASP A 1 81 ? -15.699 10.809 9.681 1.00 86.81 81 ASP A O 1
ATOM 612 N N . ASN A 1 82 ? -13.692 9.824 9.845 1.00 89.38 82 ASN A N 1
ATOM 613 C CA . ASN A 1 82 ? -13.133 10.794 10.793 1.00 89.38 82 ASN A CA 1
ATOM 614 C C . ASN A 1 82 ? -11.897 11.536 10.255 1.00 89.38 82 ASN A C 1
ATOM 616 O O . ASN A 1 82 ? -11.359 12.403 10.942 1.00 89.38 82 ASN A O 1
ATOM 620 N N . GLY A 1 83 ? -11.444 11.206 9.041 1.00 87.88 83 GLY A N 1
ATOM 621 C CA . GLY A 1 83 ? -10.303 11.835 8.378 1.00 87.88 83 GLY A CA 1
ATOM 622 C C . GLY A 1 83 ? -8.932 11.463 8.951 1.00 87.88 83 GLY A C 1
ATOM 623 O O . GLY A 1 83 ? -7.929 12.009 8.493 1.00 87.88 83 GLY A O 1
ATOM 624 N N . MET A 1 84 ? -8.859 10.556 9.929 1.00 94.25 84 MET A N 1
ATOM 625 C CA . MET A 1 84 ? -7.601 10.118 10.533 1.00 94.25 84 MET A CA 1
ATOM 626 C C . MET A 1 84 ? -6.747 9.369 9.511 1.00 94.25 84 MET A C 1
ATOM 628 O O . MET A 1 84 ? -7.262 8.566 8.732 1.00 94.25 84 MET A O 1
ATOM 632 N N . GLN A 1 85 ? -5.439 9.625 9.513 1.00 96.56 85 GLN A N 1
ATOM 633 C CA . GLN A 1 85 ? -4.499 9.005 8.585 1.00 96.56 85 GLN A CA 1
ATOM 634 C C . GLN A 1 85 ? -3.371 8.301 9.325 1.00 96.56 85 GLN A C 1
ATOM 636 O O . GLN A 1 85 ? -2.876 8.768 10.349 1.00 96.56 85 GLN A O 1
ATOM 641 N N . TYR A 1 86 ? -2.944 7.192 8.744 1.00 97.69 86 TYR A N 1
ATOM 642 C CA . TYR A 1 86 ? -1.810 6.401 9.169 1.00 97.69 86 TYR A CA 1
ATOM 643 C C . TYR A 1 86 ? -0.838 6.259 8.007 1.00 97.69 86 TYR A C 1
ATOM 645 O O . TYR A 1 86 ? -1.256 6.159 6.853 1.00 97.69 86 TYR A O 1
ATOM 653 N N . VAL A 1 87 ? 0.454 6.241 8.308 1.00 97.44 87 VAL A N 1
ATOM 654 C CA . VAL A 1 87 ? 1.526 6.121 7.316 1.00 97.44 87 VAL A CA 1
ATOM 655 C C . VAL A 1 87 ? 2.512 5.034 7.716 1.00 97.44 87 VAL A C 1
ATOM 657 O O . VAL A 1 87 ? 2.706 4.778 8.907 1.00 97.44 87 VAL A O 1
ATOM 660 N N . THR A 1 88 ? 3.147 4.410 6.729 1.00 95.56 88 THR A N 1
ATOM 661 C CA . THR A 1 88 ? 4.326 3.562 6.944 1.00 95.56 88 THR A CA 1
ATOM 662 C C . THR A 1 88 ? 5.605 4.391 6.803 1.00 95.56 88 THR A C 1
ATOM 664 O O . THR A 1 88 ? 5.597 5.469 6.207 1.00 95.56 88 THR A O 1
ATOM 667 N N . ASP A 1 89 ? 6.728 3.871 7.303 1.00 93.00 89 ASP A N 1
ATOM 668 C CA . ASP A 1 89 ? 8.032 4.301 6.787 1.00 93.00 89 ASP A CA 1
ATOM 669 C C . ASP A 1 89 ? 8.165 3.846 5.309 1.00 93.00 89 ASP A C 1
ATOM 671 O O . ASP A 1 89 ? 7.515 2.862 4.922 1.00 93.00 89 ASP A O 1
ATOM 675 N N . PRO A 1 90 ? 8.975 4.527 4.475 1.00 88.94 90 PRO A N 1
ATOM 676 C CA . PRO A 1 90 ? 9.215 4.105 3.096 1.00 88.94 90 PRO A CA 1
ATOM 677 C C . PRO A 1 90 ? 9.725 2.663 3.036 1.00 88.94 90 PRO A C 1
ATOM 679 O O . PRO A 1 90 ? 10.643 2.288 3.772 1.00 88.94 90 PRO A O 1
ATOM 682 N N . VAL A 1 91 ? 9.151 1.854 2.147 1.00 92.06 91 VAL A N 1
ATOM 683 C CA . VAL A 1 91 ? 9.476 0.426 2.021 1.00 92.06 91 VAL A CA 1
ATOM 684 C C . VAL A 1 91 ? 9.976 0.096 0.620 1.00 92.06 91 VAL A C 1
ATOM 686 O O . VAL A 1 91 ? 9.500 0.657 -0.363 1.00 92.06 91 VAL A O 1
ATOM 689 N N . ASN A 1 92 ? 10.905 -0.859 0.535 1.00 93.75 92 ASN A N 1
ATOM 690 C CA . ASN A 1 92 ? 11.252 -1.565 -0.695 1.00 93.75 92 ASN A CA 1
ATOM 691 C C . ASN A 1 92 ? 10.805 -3.030 -0.581 1.00 93.75 92 ASN A C 1
ATOM 693 O O . ASN A 1 92 ? 11.178 -3.726 0.366 1.00 93.75 92 ASN A O 1
ATOM 697 N N . ILE A 1 93 ? 10.016 -3.482 -1.550 1.00 94.00 93 ILE A N 1
ATOM 698 C CA . ILE A 1 93 ? 9.587 -4.864 -1.741 1.00 94.00 93 ILE A CA 1
ATOM 699 C C . ILE A 1 93 ? 10.451 -5.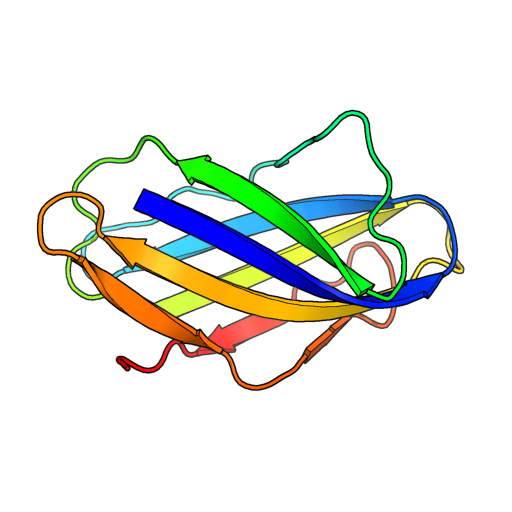440 -2.872 1.00 94.00 93 ILE A C 1
ATOM 701 O O . ILE A 1 93 ? 10.204 -5.140 -4.046 1.00 94.00 93 ILE A O 1
ATOM 705 N N . PRO A 1 94 ? 11.486 -6.235 -2.546 1.00 87.06 94 PRO A N 1
ATOM 706 C CA . PRO A 1 94 ? 12.570 -6.511 -3.485 1.00 87.06 94 PRO A CA 1
ATOM 707 C C . PRO A 1 94 ? 12.245 -7.608 -4.502 1.00 87.06 94 PRO A C 1
ATOM 709 O O . PRO A 1 94 ? 12.939 -7.702 -5.511 1.00 87.06 94 PRO A O 1
ATOM 712 N N . ALA A 1 95 ? 11.245 -8.452 -4.233 1.00 92.56 95 ALA A N 1
ATOM 713 C CA . ALA A 1 95 ? 10.898 -9.575 -5.092 1.00 92.56 95 ALA A CA 1
ATOM 714 C C . ALA A 1 95 ? 9.409 -9.948 -4.982 1.00 92.56 95 ALA A C 1
ATOM 716 O O . ALA A 1 95 ? 8.802 -9.767 -3.917 1.00 92.56 95 ALA A O 1
ATOM 717 N N . PRO A 1 96 ? 8.817 -10.534 -6.038 1.00 95.56 96 PRO A N 1
ATOM 718 C CA . PRO A 1 96 ? 7.469 -11.073 -5.969 1.00 95.56 96 PRO A CA 1
ATOM 719 C C . PRO A 1 96 ? 7.343 -12.233 -4.985 1.00 95.56 96 PRO A C 1
ATOM 721 O O . PRO A 1 96 ? 8.290 -12.969 -4.718 1.00 95.56 96 PRO A O 1
ATOM 724 N N . GLY A 1 97 ? 6.142 -12.409 -4.440 1.00 93.94 97 GLY A N 1
ATOM 725 C CA . GLY A 1 97 ? 5.826 -13.477 -3.492 1.00 93.94 97 GLY A CA 1
ATOM 726 C C . GLY A 1 97 ? 6.259 -13.199 -2.049 1.00 93.94 97 GLY A C 1
ATOM 727 O O . GLY A 1 97 ? 5.719 -13.825 -1.137 1.00 93.94 97 GLY A O 1
ATOM 728 N N . GLN A 1 98 ? 7.161 -12.241 -1.813 1.00 93.62 98 GLN A N 1
ATOM 729 C CA . GLN A 1 98 ? 7.560 -11.851 -0.464 1.00 93.62 98 GLN A CA 1
ATOM 730 C C . GLN A 1 98 ? 6.466 -11.015 0.211 1.00 93.62 98 GLN A C 1
ATOM 732 O O . GLN A 1 98 ? 6.069 -9.965 -0.291 1.00 93.62 98 GLN A O 1
ATOM 737 N N . LEU A 1 99 ? 6.012 -11.478 1.378 1.00 95.19 99 LEU A N 1
ATOM 738 C CA . LEU A 1 99 ? 5.131 -10.723 2.263 1.00 95.19 99 LEU A CA 1
ATOM 739 C C . LEU A 1 99 ? 5.969 -9.798 3.152 1.00 95.19 99 LEU A C 1
ATOM 741 O O . LEU A 1 99 ? 6.866 -10.258 3.860 1.00 95.19 99 LEU A O 1
ATOM 745 N N . VAL A 1 100 ? 5.662 -8.506 3.132 1.00 96.56 100 VAL A N 1
ATOM 746 C CA . VAL A 1 100 ? 6.286 -7.489 3.982 1.00 96.56 100 VAL A CA 1
ATOM 747 C C . VAL A 1 100 ? 5.220 -6.900 4.896 1.00 96.56 100 VAL A C 1
ATOM 749 O O . VAL A 1 100 ? 4.191 -6.446 4.409 1.00 96.56 100 VAL A O 1
ATOM 752 N N . ARG A 1 101 ? 5.462 -6.896 6.211 1.00 96.94 101 ARG A N 1
ATOM 753 C CA . ARG A 1 101 ? 4.587 -6.274 7.215 1.00 96.94 101 ARG A CA 1
ATOM 754 C C . ARG A 1 101 ? 5.210 -4.976 7.710 1.00 96.94 101 ARG A C 1
ATOM 756 O O . ARG A 1 101 ? 6.381 -4.963 8.085 1.00 96.94 101 ARG A O 1
ATOM 763 N N . LEU A 1 102 ? 4.429 -3.903 7.693 1.00 96.44 102 LEU A N 1
ATOM 764 C CA . LEU A 1 102 ? 4.872 -2.546 7.981 1.00 96.44 102 LEU A CA 1
ATOM 765 C C . LEU A 1 102 ? 4.005 -1.938 9.081 1.00 96.44 102 LEU A C 1
ATOM 767 O O . LEU A 1 102 ? 2.789 -1.864 8.896 1.00 96.44 102 LEU A O 1
ATOM 771 N N . PRO A 1 103 ? 4.605 -1.450 10.178 1.00 97.44 103 PRO A N 1
ATOM 772 C CA . PRO A 1 103 ? 3.849 -0.790 11.225 1.00 97.44 103 PRO A CA 1
ATOM 773 C C . PRO A 1 103 ? 3.293 0.542 10.722 1.00 97.44 103 PRO A C 1
ATOM 775 O O . PRO A 1 103 ? 3.986 1.321 10.059 1.00 97.44 103 PRO A O 1
ATOM 778 N N . LEU A 1 104 ? 2.046 0.815 11.085 1.00 97.44 104 LEU A N 1
ATOM 779 C CA . LEU A 1 104 ? 1.371 2.073 10.818 1.00 97.44 104 LEU A CA 1
ATOM 780 C C . LEU A 1 104 ? 1.597 3.058 11.966 1.00 97.44 104 LEU A C 1
ATOM 782 O O . LEU A 1 104 ? 1.492 2.718 13.144 1.00 97.44 104 LEU A O 1
ATOM 786 N N . ARG A 1 105 ? 1.873 4.315 11.619 1.00 96.00 105 ARG A N 1
ATOM 787 C CA . ARG A 1 105 ? 1.959 5.426 12.572 1.00 96.00 105 ARG A CA 1
ATOM 788 C C . ARG A 1 105 ? 0.903 6.461 12.239 1.00 96.00 105 ARG A C 1
ATOM 790 O O . ARG A 1 105 ? 0.796 6.883 11.090 1.00 96.00 105 ARG A O 1
ATOM 797 N N . GLN A 1 106 ? 0.136 6.867 13.244 1.00 92.88 106 GLN A N 1
ATOM 798 C CA . GLN A 1 106 ? -0.840 7.939 13.095 1.00 92.88 106 GLN A CA 1
ATOM 799 C C . GLN A 1 106 ? -0.123 9.256 12.761 1.00 92.88 106 GLN A C 1
ATOM 801 O O . GLN A 1 106 ? 0.906 9.572 13.366 1.00 92.88 106 GLN A O 1
ATOM 806 N N . ARG A 1 107 ? -0.669 9.998 11.796 1.00 83.94 107 ARG A N 1
ATOM 807 C CA . ARG A 1 107 ? -0.184 11.310 11.359 1.00 83.94 107 ARG A CA 1
ATOM 808 C C . ARG A 1 107 ? -1.093 12.438 11.836 1.00 83.94 107 ARG A C 1
ATOM 810 O O . ARG A 1 107 ? -2.324 12.222 11.891 1.00 83.94 107 ARG A O 1
#

Sequence (107 aa):
YNISLATTASTGTFRALINIIGEEGDTSMRTYADNSPYVEGSKHNFDVDAVNLGTLQDVEVKIEGDESSSWSVDITVGITDNGMQYVTDPVNIPAPGQLVRLPLRQR

Secondary structure (DSSP, 8-state):
-EEEEEEEEEES-EEEEEEEEETTEE--SEE---SS---TT-EEEEE-------SEEEEEEEEEE-TT-EEEEEEEEE-TTT--EEEPPPEEE-STT--EEEE-EE-

InterPro domains:
  IPR036392 PLAT/LH2 domain superfamily [SSF49723] (1-83)

pLDDT: mean 94.25, std 4.22, range [75.12, 98.38]

Foldseek 3Di:
DKKKKAFQAKDFFKWKWKKWAAPQGILPTDTDDDPDGRHHRDMDMDDRDDDPRHHTWKMKMFIGGDFQIKTWIKMKDADPPPRKIWTFDIDIGGGGPDIDITTIDTD

Radius of gyration: 13.04 Å; chains: 1; bounding box: 29×25×32 Å